Protein AF-A0A0L1IJ04-F1 (afdb_monomer_lite)

Structure (mmCIF, N/CA/C/O backbone):
data_AF-A0A0L1IJ04-F1
#
_entry.id   AF-A0A0L1IJ04-F1
#
loop_
_atom_site.group_PDB
_atom_site.id
_atom_site.type_symbol
_atom_site.label_atom_id
_atom_site.label_alt_id
_atom_site.label_comp_id
_atom_site.label_asym_id
_atom_site.label_entity_id
_atom_site.label_seq_id
_atom_site.pdbx_PDB_ins_code
_atom_site.Cartn_x
_atom_site.Cartn_y
_atom_site.Cartn_z
_atom_site.occupancy
_atom_site.B_iso_or_equiv
_atom_site.auth_seq_id
_atom_site.auth_comp_id
_atom_site.auth_asym_id
_atom_site.auth_atom_id
_atom_site.pdbx_PDB_model_num
ATOM 1 N N . MET A 1 1 ? 9.014 -18.772 12.180 1.00 26.59 1 MET A N 1
ATOM 2 C CA . MET A 1 1 ? 7.697 -19.142 11.618 1.00 26.59 1 MET A CA 1
ATOM 3 C C . MET A 1 1 ? 6.781 -17.929 11.763 1.00 26.59 1 MET A C 1
ATOM 5 O O . MET A 1 1 ? 6.404 -17.601 12.879 1.00 26.5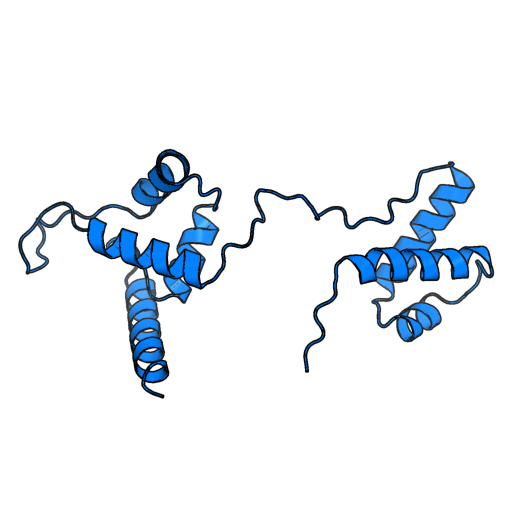9 1 MET A O 1
ATOM 9 N N . PHE A 1 2 ? 6.549 -17.169 10.691 1.00 24.47 2 PHE A N 1
ATOM 10 C CA . PHE A 1 2 ? 5.712 -15.964 10.740 1.00 24.47 2 PHE A CA 1
ATOM 11 C C . PHE A 1 2 ? 4.263 -16.358 10.457 1.00 24.47 2 PHE A C 1
ATOM 13 O O . PHE A 1 2 ? 3.955 -16.819 9.362 1.00 24.47 2 PHE A O 1
ATOM 20 N N . THR A 1 3 ? 3.381 -16.214 11.443 1.00 30.69 3 THR A N 1
ATOM 21 C CA . THR A 1 3 ? 1.952 -16.468 11.263 1.00 30.69 3 THR A CA 1
ATOM 22 C C . THR A 1 3 ? 1.313 -15.302 10.519 1.00 30.69 3 THR A C 1
ATOM 24 O O . THR A 1 3 ? 1.315 -14.154 10.969 1.00 30.69 3 THR A O 1
ATOM 27 N N . ILE A 1 4 ? 0.780 -15.615 9.341 1.00 37.91 4 ILE A N 1
ATOM 28 C CA . ILE A 1 4 ? -0.095 -14.744 8.567 1.00 37.91 4 ILE A CA 1
ATOM 29 C C . ILE A 1 4 ? -1.331 -14.483 9.436 1.00 37.91 4 ILE A C 1
ATOM 31 O O . ILE A 1 4 ? -2.080 -15.397 9.768 1.00 37.91 4 ILE A O 1
ATOM 35 N N . LEU A 1 5 ? -1.508 -13.232 9.864 1.00 36.28 5 LEU A N 1
ATOM 36 C CA . LEU A 1 5 ? -2.737 -12.772 10.505 1.00 36.28 5 LEU A CA 1
ATOM 37 C C . LEU A 1 5 ? -3.835 -12.756 9.439 1.00 36.28 5 LEU A C 1
ATOM 39 O O . LEU A 1 5 ? -4.004 -11.764 8.730 1.00 36.28 5 LEU A O 1
ATOM 43 N N . ASP A 1 6 ? -4.564 -13.863 9.322 1.00 40.34 6 ASP A N 1
ATOM 44 C CA . ASP A 1 6 ? -5.808 -13.918 8.565 1.00 40.34 6 ASP A CA 1
ATOM 45 C C . ASP A 1 6 ? -6.743 -12.802 9.036 1.00 40.34 6 ASP A C 1
ATOM 47 O O . ASP A 1 6 ? -6.931 -12.583 10.232 1.00 40.34 6 ASP A O 1
ATOM 51 N N . ASN A 1 7 ? -7.373 -12.094 8.101 1.00 49.84 7 ASN A N 1
ATOM 52 C CA . ASN A 1 7 ? -8.292 -10.991 8.407 1.00 49.84 7 ASN A CA 1
ATOM 53 C C . ASN A 1 7 ? -9.481 -11.415 9.300 1.00 49.84 7 ASN A C 1
ATOM 55 O O . ASN A 1 7 ? -10.063 -10.561 9.972 1.00 49.84 7 ASN A O 1
ATOM 59 N N . LYS A 1 8 ? -9.795 -12.720 9.372 1.00 51.06 8 LYS A N 1
ATOM 60 C CA . LYS A 1 8 ? -10.739 -13.301 10.348 1.00 51.06 8 LYS A CA 1
ATOM 61 C C . LYS A 1 8 ? -10.277 -13.093 11.802 1.00 51.06 8 LYS A C 1
ATOM 63 O O . LYS A 1 8 ? -11.085 -12.766 12.666 1.00 51.06 8 LYS A O 1
ATOM 68 N N . SER A 1 9 ? -8.967 -13.123 12.048 1.00 70.31 9 SER A N 1
ATOM 69 C CA . SER A 1 9 ? -8.347 -12.969 13.370 1.00 70.31 9 SER A CA 1
ATOM 70 C C . SER A 1 9 ? -8.583 -11.591 14.001 1.00 70.31 9 SER A C 1
ATOM 72 O O . SER A 1 9 ? -8.777 -11.483 15.211 1.00 70.31 9 SER A O 1
ATOM 74 N N . TYR A 1 10 ? -8.601 -10.506 13.216 1.00 78.75 10 TYR A N 1
ATOM 75 C CA . TYR A 1 10 ? -8.698 -9.156 13.788 1.00 78.75 10 TYR A CA 1
ATOM 76 C C . TYR A 1 10 ? -10.067 -8.875 14.414 1.00 78.75 10 TYR A C 1
ATOM 78 O O . TYR A 1 10 ? -10.134 -8.395 15.549 1.00 78.75 10 TYR A O 1
ATOM 86 N N . ALA A 1 11 ? -11.143 -9.158 13.674 1.00 82.31 11 ALA A N 1
ATOM 87 C CA . ALA A 1 11 ? -12.505 -8.886 14.122 1.00 82.31 11 ALA A CA 1
ATOM 88 C C . ALA A 1 11 ? -12.854 -9.726 15.359 1.00 82.31 11 ALA A C 1
ATOM 90 O O . ALA A 1 11 ? -13.406 -9.202 16.326 1.00 82.31 11 ALA A O 1
ATOM 91 N N . GLU A 1 12 ? -12.445 -10.996 15.371 1.00 85.12 12 GLU A N 1
ATOM 92 C CA . GLU A 1 12 ? -12.620 -11.902 16.507 1.00 85.12 12 GLU A CA 1
ATOM 93 C C . GLU A 1 12 ? -11.846 -11.438 17.745 1.00 85.12 12 GLU A C 1
ATOM 95 O O . GLU A 1 12 ? -12.408 -11.381 18.841 1.00 85.12 12 GLU A O 1
ATOM 100 N N . ILE A 1 13 ? -10.578 -11.038 17.585 1.00 88.31 13 ILE A N 1
ATOM 101 C CA . ILE A 1 13 ? -9.774 -10.490 18.686 1.00 88.31 13 ILE A CA 1
ATOM 102 C C . ILE A 1 13 ? -10.413 -9.210 19.230 1.00 88.31 13 ILE A C 1
ATOM 104 O O . ILE A 1 13 ? -10.527 -9.050 20.446 1.00 88.31 13 ILE A O 1
ATOM 108 N N . LYS A 1 14 ? -10.844 -8.297 18.350 1.00 90.12 14 LYS A N 1
ATOM 109 C CA . LYS A 1 14 ? -11.489 -7.047 18.762 1.00 90.12 14 LYS A CA 1
ATOM 110 C C . LYS A 1 14 ? -12.781 -7.324 19.530 1.00 90.12 14 LYS A C 1
ATOM 112 O O . LYS A 1 14 ? -12.961 -6.743 20.596 1.00 90.12 14 LYS A O 1
ATOM 117 N N . LYS A 1 15 ? -13.623 -8.241 19.046 1.00 90.38 15 LYS A N 1
ATOM 118 C CA . LYS A 1 15 ? -14.853 -8.657 19.732 1.00 90.38 15 LYS A CA 1
ATOM 119 C C . LYS A 1 15 ? -14.561 -9.201 21.133 1.00 90.38 15 LYS A C 1
ATOM 121 O O . LYS A 1 15 ? -15.108 -8.685 22.096 1.00 90.38 15 LYS A O 1
ATOM 126 N N . ARG A 1 16 ? -13.615 -10.138 21.270 1.00 91.38 16 ARG A N 1
ATOM 127 C CA . ARG A 1 16 ? -13.228 -10.699 22.580 1.00 91.38 16 ARG A CA 1
ATOM 128 C C . ARG A 1 16 ? -12.744 -9.635 23.568 1.00 91.38 16 ARG A C 1
ATOM 130 O O . ARG A 1 16 ? -13.041 -9.723 24.754 1.00 91.38 16 ARG A O 1
ATOM 137 N N . ILE A 1 17 ? -12.001 -8.632 23.097 1.00 92.25 17 ILE A N 1
ATOM 138 C CA . ILE A 1 17 ? -11.557 -7.518 23.946 1.00 92.25 17 ILE A CA 1
ATOM 139 C C . ILE A 1 17 ? -12.747 -6.659 24.396 1.00 92.25 17 ILE A C 1
ATOM 141 O O . ILE A 1 17 ? -12.798 -6.252 25.555 1.00 92.25 17 ILE A O 1
ATOM 145 N N . LEU A 1 18 ? -13.703 -6.388 23.506 1.00 91.81 18 LEU A N 1
ATOM 146 C CA . LEU A 1 18 ? -14.917 -5.643 23.846 1.00 91.81 18 LEU A CA 1
ATOM 147 C C . LEU A 1 18 ? -15.795 -6.419 24.837 1.00 91.81 18 LEU A C 1
ATOM 149 O O . LEU A 1 18 ? -16.262 -5.824 25.803 1.00 91.81 18 LEU A O 1
ATOM 153 N N . ASP A 1 19 ? -15.925 -7.739 24.682 1.00 92.25 19 ASP A N 1
ATOM 154 C CA . ASP A 1 19 ? -16.649 -8.603 25.626 1.00 92.25 19 ASP A CA 1
ATOM 155 C C . ASP A 1 19 ? -16.025 -8.569 27.033 1.00 92.25 19 ASP A C 1
ATOM 157 O O . ASP A 1 19 ? -16.735 -8.629 28.038 1.00 92.25 19 ASP A O 1
ATOM 161 N N . ILE A 1 20 ? -14.696 -8.439 27.132 1.00 92.69 20 ILE A N 1
ATOM 162 C CA . ILE A 1 20 ? -14.014 -8.247 28.421 1.00 92.69 20 ILE A CA 1
ATOM 163 C C . ILE A 1 20 ? -14.410 -6.911 29.046 1.00 92.69 20 ILE A C 1
ATOM 165 O O . ILE A 1 20 ? -14.680 -6.877 30.241 1.00 92.69 20 ILE A O 1
ATOM 169 N N . PHE A 1 21 ? -14.479 -5.827 28.269 1.00 92.00 21 PHE A N 1
ATOM 170 C CA . PHE A 1 21 ? -14.943 -4.539 28.791 1.00 92.00 21 PHE A CA 1
ATOM 171 C C . PHE A 1 21 ? -16.429 -4.543 29.155 1.00 92.00 21 PHE A C 1
ATOM 173 O O . PHE A 1 21 ? -16.807 -3.843 30.090 1.00 92.00 21 PHE A O 1
ATOM 180 N N . ALA A 1 22 ? -17.245 -5.348 28.472 1.00 88.81 22 ALA A N 1
ATOM 181 C CA . ALA A 1 22 ? -18.646 -5.553 28.822 1.00 88.81 22 ALA A CA 1
ATOM 182 C C . ALA A 1 22 ? -18.817 -6.260 30.171 1.00 88.81 22 ALA A C 1
ATOM 184 O O . ALA A 1 22 ? -19.671 -5.878 30.965 1.00 88.81 22 ALA A O 1
ATOM 185 N N . LYS A 1 23 ? -17.971 -7.257 30.452 1.00 92.19 23 LYS A N 1
ATOM 186 C CA . LYS A 1 23 ? -17.996 -8.018 31.710 1.00 92.19 23 LYS A CA 1
ATOM 187 C C . LYS A 1 23 ? -17.309 -7.293 32.868 1.00 92.19 23 LYS A C 1
ATOM 189 O O . LYS A 1 23 ? -17.789 -7.352 33.993 1.00 92.19 23 LYS A O 1
ATOM 194 N N . ASP A 1 24 ? -16.186 -6.630 32.601 1.00 90.00 24 ASP A N 1
ATOM 195 C CA . ASP A 1 24 ? -15.387 -5.896 33.586 1.00 90.00 24 ASP A CA 1
ATOM 196 C C . ASP A 1 24 ? -14.871 -4.568 32.988 1.00 90.00 24 ASP A C 1
ATOM 198 O O . ASP A 1 24 ? -13.747 -4.482 32.471 1.00 90.00 24 ASP A O 1
ATOM 202 N N . PRO A 1 25 ? -15.661 -3.482 33.084 1.00 83.88 25 PRO A N 1
ATOM 203 C CA . PRO A 1 25 ? -15.277 -2.170 32.559 1.00 83.88 25 PRO A CA 1
ATOM 204 C C . PRO A 1 25 ? -14.029 -1.570 33.227 1.00 83.88 25 PRO A C 1
ATOM 206 O O . PRO A 1 25 ? -13.354 -0.701 32.654 1.00 83.88 25 PRO A O 1
ATOM 209 N N . LYS A 1 26 ? -13.700 -2.007 34.451 1.00 88.06 26 LYS A N 1
ATOM 210 C CA . LYS A 1 26 ? -12.563 -1.504 35.237 1.00 88.06 26 LYS A CA 1
ATOM 211 C C . LYS A 1 26 ? -11.272 -2.271 34.954 1.00 88.06 26 LYS A C 1
ATOM 213 O O . LYS A 1 26 ? -10.210 -1.832 35.401 1.00 88.06 26 LYS A O 1
ATOM 218 N N . ARG A 1 27 ? -11.323 -3.338 34.148 1.00 89.62 27 ARG A N 1
ATOM 219 C CA . ARG A 1 27 ? -10.153 -4.134 33.770 1.00 89.62 27 ARG A CA 1
ATOM 220 C C . ARG A 1 27 ? -9.011 -3.259 33.244 1.00 89.62 27 ARG A C 1
ATOM 222 O O . ARG A 1 27 ? -9.198 -2.345 32.431 1.00 89.62 27 ARG A O 1
ATOM 229 N N . SER A 1 28 ? -7.799 -3.568 33.702 1.00 93.38 28 SER A N 1
ATOM 230 C CA . SER A 1 28 ? -6.590 -2.843 33.311 1.00 93.38 28 SER A CA 1
ATOM 231 C C . SER A 1 28 ? -6.275 -3.034 31.826 1.00 93.38 28 SER A C 1
ATOM 233 O O . SER A 1 28 ? -6.060 -4.155 31.357 1.00 93.38 28 SER A O 1
ATOM 235 N N . CYS A 1 29 ? -6.145 -1.921 31.096 1.00 93.00 29 CYS A N 1
ATOM 236 C CA . CYS A 1 29 ? -5.741 -1.933 29.689 1.00 93.00 29 CYS A CA 1
ATOM 237 C C . CYS A 1 29 ? -4.372 -2.599 29.478 1.00 93.00 29 CYS A C 1
ATOM 239 O O . CYS A 1 29 ? -4.146 -3.198 28.431 1.00 93.00 29 CYS A O 1
ATOM 241 N N . LEU A 1 30 ? -3.466 -2.511 30.460 1.00 94.19 30 LEU A N 1
ATOM 242 C CA . LEU A 1 30 ? -2.147 -3.145 30.394 1.00 94.19 30 LEU A CA 1
ATOM 243 C C . LEU A 1 30 ? -2.251 -4.675 30.460 1.00 94.19 30 LEU A C 1
ATOM 245 O O . LEU A 1 30 ? -1.551 -5.370 29.730 1.00 94.19 30 LEU A O 1
ATOM 249 N N . SER A 1 31 ? -3.141 -5.198 31.308 1.00 92.75 31 SER A N 1
ATOM 250 C CA . SER A 1 31 ? -3.378 -6.642 31.432 1.00 92.75 31 SER A CA 1
ATOM 251 C C . SER A 1 31 ? -3.939 -7.219 30.130 1.00 92.75 31 SER A C 1
ATOM 253 O O . SER A 1 31 ? -3.395 -8.186 29.601 1.00 92.75 31 SER A O 1
ATOM 255 N N . ILE A 1 32 ? -4.952 -6.563 29.556 1.00 92.69 32 ILE A N 1
ATOM 256 C CA . ILE A 1 32 ? -5.552 -6.970 28.278 1.00 92.69 32 ILE A CA 1
ATOM 257 C C . ILE A 1 32 ? -4.524 -6.866 27.139 1.00 92.69 32 ILE A C 1
ATOM 259 O O . ILE A 1 32 ? -4.438 -7.753 26.294 1.00 92.69 32 ILE A O 1
ATOM 263 N N . ALA A 1 33 ? -3.699 -5.813 27.124 1.00 92.19 33 ALA A N 1
ATOM 264 C CA . ALA A 1 33 ? -2.647 -5.640 26.122 1.00 92.19 33 ALA A CA 1
ATOM 265 C C . ALA A 1 33 ? -1.669 -6.824 26.101 1.00 92.19 33 ALA A C 1
ATOM 267 O O . ALA A 1 33 ? -1.371 -7.351 25.028 1.00 92.19 33 ALA A O 1
ATOM 268 N N . LYS A 1 34 ? -1.237 -7.285 27.283 1.00 90.94 34 LYS A N 1
ATOM 269 C CA . LYS A 1 34 ? -0.391 -8.477 27.425 1.00 90.94 34 LYS A CA 1
ATOM 270 C C . LYS A 1 34 ? -1.118 -9.746 26.972 1.00 90.94 34 LYS A C 1
ATOM 272 O O . LYS A 1 34 ? -0.560 -10.502 26.188 1.00 90.94 34 LYS A O 1
ATOM 277 N N . GLN A 1 35 ? -2.368 -9.944 27.398 1.00 91.06 35 GLN A N 1
ATOM 278 C CA . GLN A 1 35 ? -3.162 -11.136 27.066 1.00 91.06 35 GLN A CA 1
ATOM 279 C C . GLN A 1 35 ? -3.364 -11.326 25.555 1.00 91.06 35 GLN A C 1
ATOM 281 O O . GLN A 1 35 ? -3.300 -12.447 25.062 1.00 91.06 35 GLN A O 1
ATOM 286 N N . PHE A 1 36 ? -3.605 -10.243 24.812 1.00 88.69 36 PHE A N 1
ATOM 287 C CA . PHE A 1 36 ? -3.886 -10.302 23.371 1.00 88.69 36 PHE A CA 1
ATOM 288 C C . PHE A 1 36 ? -2.680 -9.958 22.489 1.00 88.69 36 PHE A C 1
ATOM 290 O O . PHE A 1 36 ? -2.837 -9.834 21.272 1.00 88.69 36 PHE A O 1
ATOM 297 N N . ASN A 1 37 ? -1.495 -9.772 23.082 1.00 89.19 37 ASN A N 1
ATOM 298 C CA . ASN A 1 37 ? -0.288 -9.300 22.403 1.00 89.19 37 ASN A CA 1
ATOM 299 C C . ASN A 1 37 ? -0.561 -8.068 21.509 1.00 89.19 37 ASN A C 1
ATOM 301 O O . ASN A 1 37 ? -0.320 -8.059 20.298 1.00 89.19 37 ASN A O 1
ATOM 305 N N . LYS A 1 38 ? -1.162 -7.030 22.101 1.00 88.75 38 LYS A N 1
ATOM 306 C CA . LYS A 1 38 ? -1.480 -5.755 21.437 1.00 88.75 38 LYS A CA 1
ATOM 307 C C . LYS A 1 38 ? -0.853 -4.589 22.182 1.00 88.75 38 LYS A C 1
ATOM 309 O O . LYS A 1 38 ? -0.588 -4.658 23.377 1.00 88.75 38 LYS A O 1
ATOM 314 N N . SER A 1 39 ? -0.676 -3.469 21.484 1.00 91.69 39 SER A N 1
ATOM 315 C CA . SER A 1 39 ? -0.242 -2.235 22.132 1.00 91.69 39 SER A CA 1
ATOM 316 C C . SER A 1 39 ? -1.305 -1.720 23.109 1.00 91.69 39 SER A C 1
ATOM 318 O O . SER A 1 39 ? -2.508 -1.768 22.833 1.00 91.69 39 SER A O 1
ATOM 320 N N . VAL A 1 40 ? -0.864 -1.133 24.225 1.00 92.62 40 VAL A N 1
ATOM 321 C CA . VAL A 1 40 ? -1.755 -0.476 25.200 1.00 92.62 40 VAL A CA 1
ATOM 322 C C . VAL A 1 40 ? -2.611 0.605 24.534 1.00 92.62 40 VAL A C 1
ATOM 324 O O . VAL A 1 40 ? -3.784 0.759 24.867 1.00 92.62 40 VAL A O 1
ATOM 327 N N . SER A 1 41 ? -2.058 1.323 23.553 1.00 93.69 41 SER A N 1
ATOM 328 C CA . SER A 1 41 ? -2.790 2.319 22.764 1.00 93.69 41 SER A CA 1
ATOM 329 C C . SER A 1 41 ? -3.967 1.716 21.989 1.00 93.69 41 SER A C 1
ATOM 331 O O . SER A 1 41 ? -5.049 2.299 21.975 1.00 93.69 41 SER A O 1
ATOM 333 N N . THR A 1 42 ? -3.796 0.524 21.407 1.00 91.88 42 THR A N 1
ATOM 334 C CA . THR A 1 42 ? -4.873 -0.196 20.710 1.00 91.88 42 THR A CA 1
ATOM 335 C C . THR A 1 42 ? -5.997 -0.565 21.674 1.00 91.88 42 THR A C 1
ATOM 337 O O . THR A 1 42 ? -7.166 -0.346 21.364 1.00 91.88 42 THR A O 1
ATOM 340 N N . ILE A 1 43 ? -5.653 -1.061 22.865 1.00 94.62 43 ILE A N 1
ATOM 341 C CA . ILE A 1 43 ? -6.634 -1.421 23.895 1.00 94.62 43 ILE A CA 1
ATOM 342 C C . ILE A 1 43 ? -7.382 -0.189 24.419 1.00 94.62 43 ILE A C 1
ATOM 344 O O . ILE A 1 43 ? -8.607 -0.215 24.516 1.00 94.62 43 ILE A O 1
ATOM 348 N N . LYS A 1 44 ? -6.676 0.919 24.695 1.00 94.75 44 LYS A N 1
ATOM 349 C CA . LYS A 1 44 ? -7.295 2.197 25.092 1.00 94.75 44 LYS A CA 1
ATOM 350 C C . LYS A 1 44 ? -8.290 2.695 24.043 1.00 94.75 44 LYS A C 1
ATOM 352 O O . LYS A 1 44 ? -9.364 3.165 24.406 1.00 94.75 44 LYS A O 1
ATOM 357 N N 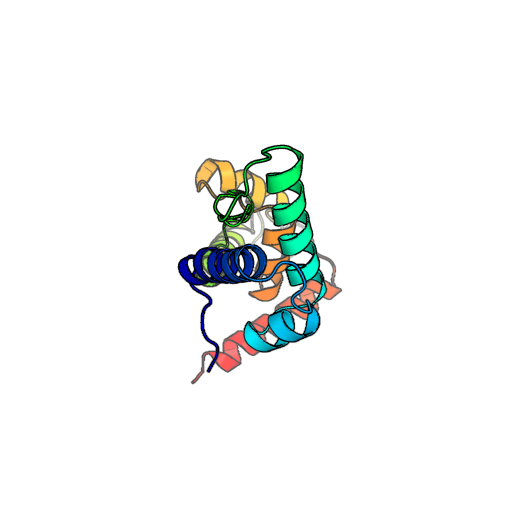. ARG A 1 45 ? -7.957 2.561 22.755 1.00 92.44 45 ARG A N 1
ATOM 358 C CA . ARG A 1 45 ? -8.865 2.910 21.656 1.00 92.44 45 ARG A CA 1
ATOM 359 C C . ARG A 1 45 ? -10.142 2.070 21.692 1.00 92.44 45 ARG A C 1
ATOM 361 O O . ARG A 1 45 ? -11.218 2.646 21.627 1.00 92.44 45 ARG A O 1
ATOM 368 N N . TYR A 1 46 ? -10.043 0.750 21.852 1.00 92.44 46 TYR A N 1
ATOM 369 C CA . TYR A 1 46 ? -11.233 -0.108 21.955 1.00 92.44 46 TYR A CA 1
ATOM 370 C C . TYR A 1 46 ? -12.069 0.189 23.199 1.00 92.44 46 TYR A C 1
ATOM 372 O O . TYR A 1 46 ? -13.290 0.199 23.112 1.00 92.44 46 TYR A O 1
ATOM 380 N 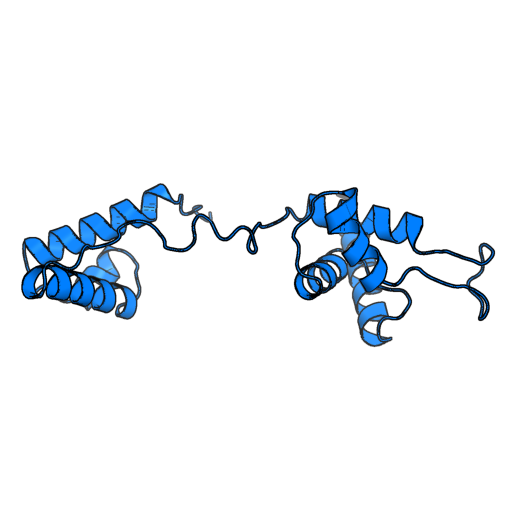N . LYS A 1 47 ? -11.432 0.505 24.333 1.00 92.75 47 LYS A N 1
ATOM 381 C CA . LYS A 1 47 ? -12.148 0.949 25.535 1.00 92.75 47 LYS A CA 1
ATOM 382 C C . LYS A 1 47 ? -12.930 2.238 25.280 1.00 92.75 47 LYS A C 1
ATOM 384 O O . LYS A 1 47 ? -14.071 2.344 25.704 1.00 92.75 47 LYS A O 1
ATOM 389 N N . LYS A 1 48 ? -12.333 3.200 24.570 1.00 92.19 48 LYS A N 1
ATOM 390 C CA . LYS A 1 48 ? -13.024 4.431 24.173 1.00 92.19 48 LYS A CA 1
ATOM 391 C C . LYS A 1 48 ? -14.213 4.137 23.256 1.00 92.19 48 LYS A C 1
ATOM 393 O O . LYS A 1 48 ? -15.292 4.633 23.525 1.00 92.19 48 LYS A O 1
ATOM 398 N N . GLU A 1 49 ? -14.035 3.297 22.235 1.00 90.12 49 GLU A N 1
ATOM 399 C CA . GLU A 1 49 ? -15.132 2.884 21.343 1.00 90.12 49 GLU A CA 1
ATOM 400 C C . GLU A 1 49 ? -16.279 2.205 22.113 1.00 90.12 49 GLU A C 1
ATOM 402 O O . GLU A 1 49 ? -17.441 2.478 21.839 1.00 90.12 49 GLU A O 1
ATOM 407 N N . TYR A 1 50 ? -15.959 1.371 23.106 1.00 90.50 50 TYR A N 1
ATOM 408 C CA . TYR A 1 50 ? -16.947 0.752 23.993 1.00 90.50 50 TYR A CA 1
ATOM 409 C C . TYR A 1 50 ? -17.705 1.779 24.851 1.00 90.50 50 TYR A C 1
ATOM 411 O O . TYR A 1 50 ? -18.927 1.719 24.954 1.00 90.50 50 TYR A O 1
ATOM 419 N N . LEU A 1 51 ? -16.997 2.745 25.444 1.00 89.25 51 LEU A N 1
ATOM 420 C CA . LEU A 1 51 ? -17.628 3.818 26.220 1.00 89.25 51 LEU A CA 1
ATOM 421 C C . LEU A 1 51 ? -18.489 4.729 25.336 1.00 89.25 51 LEU A C 1
ATOM 423 O O . LEU A 1 51 ? -19.586 5.098 25.740 1.00 89.25 51 LEU A O 1
ATOM 427 N N . ASP A 1 52 ? -18.028 5.053 24.127 1.00 88.81 52 ASP A N 1
ATOM 428 C CA . ASP A 1 52 ? -18.802 5.822 23.150 1.00 88.81 52 ASP A CA 1
ATOM 429 C C . ASP A 1 52 ? -20.096 5.073 22.780 1.00 88.81 52 ASP A C 1
ATOM 431 O O . ASP A 1 52 ? -21.159 5.690 22.712 1.00 88.81 52 ASP A O 1
ATOM 435 N N . PHE A 1 53 ? -20.041 3.748 22.604 1.00 88.31 53 PHE A N 1
ATOM 436 C CA . PHE A 1 53 ? -21.226 2.919 22.362 1.00 88.31 53 PHE A CA 1
ATOM 437 C C . PHE A 1 53 ? -22.228 2.982 23.519 1.00 88.31 53 PHE A C 1
ATOM 439 O O . PHE A 1 53 ? -23.404 3.229 23.274 1.00 88.31 53 PHE A O 1
ATOM 446 N N . ILE A 1 54 ? -21.776 2.839 24.771 1.00 88.06 54 ILE A N 1
ATOM 447 C CA . ILE A 1 54 ? -22.666 2.947 25.941 1.00 88.06 54 ILE A CA 1
ATOM 448 C C . ILE A 1 54 ? -23.281 4.346 26.048 1.00 88.06 54 ILE A C 1
ATOM 450 O O . ILE A 1 54 ? -24.474 4.478 26.300 1.00 88.06 54 ILE A O 1
ATOM 454 N N . ASN A 1 55 ? -22.470 5.390 25.874 1.00 88.25 55 ASN A N 1
ATOM 455 C CA . ASN A 1 55 ? -22.888 6.762 26.158 1.00 88.25 55 ASN A CA 1
ATOM 456 C C . ASN A 1 55 ? -23.734 7.381 25.041 1.00 88.25 55 ASN A C 1
ATOM 458 O O . ASN A 1 55 ? -24.543 8.262 25.306 1.00 88.25 55 ASN A O 1
ATOM 462 N N . THR A 1 56 ? -23.505 6.984 23.787 1.00 87.81 56 THR A N 1
ATOM 463 C CA . THR A 1 56 ? -24.093 7.651 22.610 1.00 87.81 56 THR A CA 1
ATOM 464 C C . THR A 1 56 ? -24.803 6.698 21.651 1.00 87.81 56 THR A C 1
ATOM 466 O O . THR A 1 56 ? -25.337 7.146 20.642 1.00 87.81 56 THR A O 1
ATOM 469 N N . GLY A 1 57 ? -24.781 5.387 21.911 1.00 81.31 57 GLY A N 1
ATOM 470 C CA . GLY A 1 57 ? -25.303 4.375 20.986 1.00 81.31 57 GLY A CA 1
ATOM 471 C C . GLY A 1 57 ? -24.479 4.228 19.702 1.00 81.31 57 GLY A C 1
ATOM 472 O O . GLY A 1 57 ? -24.917 3.583 18.753 1.00 81.31 57 GLY A O 1
ATOM 473 N N . LYS A 1 58 ? -23.287 4.836 19.639 1.00 82.69 58 LYS A N 1
ATOM 474 C CA . LYS A 1 58 ? -22.442 4.831 18.444 1.00 82.69 58 LYS A CA 1
ATOM 475 C C . LYS A 1 58 ? -21.988 3.418 18.095 1.00 82.69 58 LYS A C 1
ATOM 477 O O . LYS A 1 58 ? -21.282 2.776 18.867 1.00 82.69 58 LYS A O 1
ATOM 482 N N . GLU A 1 59 ? -22.341 2.974 16.895 1.00 84.56 59 GLU A N 1
ATOM 483 C CA . GLU A 1 59 ? -22.035 1.629 16.416 1.00 84.56 59 GLU A CA 1
ATOM 484 C C . GLU A 1 59 ? -20.521 1.334 16.401 1.00 84.56 59 GLU A C 1
ATOM 486 O O . GLU A 1 59 ? -19.697 2.131 15.932 1.00 84.56 59 GLU A O 1
ATOM 491 N N . ILE A 1 60 ? -20.147 0.152 16.901 1.00 82.88 60 ILE A N 1
ATOM 492 C CA . ILE A 1 60 ? -18.759 -0.315 16.917 1.00 82.88 60 ILE A CA 1
ATOM 493 C C . ILE A 1 60 ? -18.484 -1.125 15.651 1.00 82.88 60 ILE A C 1
ATOM 495 O O . ILE A 1 60 ? -18.904 -2.270 15.502 1.00 82.88 60 ILE A O 1
ATOM 499 N N . ILE A 1 61 ? -17.657 -0.567 14.771 1.00 81.06 61 ILE A N 1
ATOM 500 C CA . ILE A 1 61 ? -17.189 -1.264 13.570 1.00 81.06 61 ILE A CA 1
ATOM 501 C C . ILE A 1 61 ? -16.128 -2.302 13.962 1.00 81.06 61 ILE A C 1
ATOM 503 O O . ILE A 1 61 ? -15.016 -1.946 14.368 1.00 81.06 61 ILE A O 1
ATOM 507 N N . LEU A 1 62 ? -16.449 -3.590 13.827 1.00 79.88 62 LEU A N 1
ATOM 508 C CA . LEU A 1 62 ? -15.522 -4.697 14.111 1.00 79.88 62 LEU A CA 1
ATOM 509 C C . LEU A 1 62 ? -14.562 -5.001 12.953 1.00 79.88 62 LEU A C 1
ATOM 511 O O . LEU A 1 62 ? -13.472 -5.532 13.174 1.00 79.88 62 LEU A O 1
ATOM 515 N N . SER A 1 63 ? -14.944 -4.653 11.725 1.00 71.06 63 SER A N 1
ATOM 516 C CA . SER A 1 63 ? -14.126 -4.879 10.538 1.00 71.06 63 SER A CA 1
ATOM 517 C C . SER A 1 63 ? -12.946 -3.906 10.465 1.00 71.06 63 SER A C 1
ATOM 519 O O . SER A 1 63 ? -12.980 -2.773 10.955 1.00 71.06 63 SER A O 1
ATOM 521 N N . HIS A 1 64 ? -11.857 -4.349 9.836 1.00 6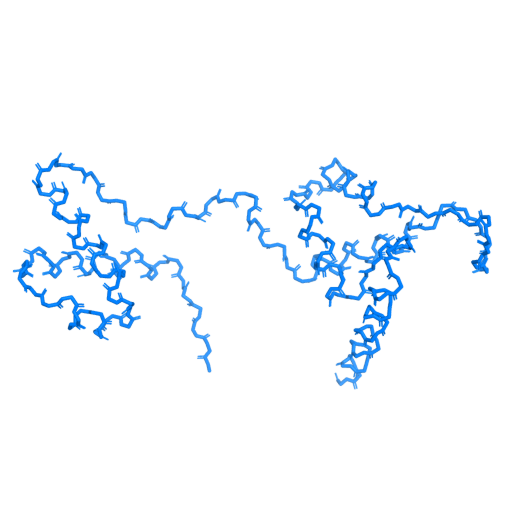6.38 64 HIS A N 1
ATOM 522 C CA . HIS A 1 64 ? -10.746 -3.456 9.535 1.00 66.38 64 HIS A CA 1
ATOM 523 C C . HIS A 1 64 ? -11.224 -2.411 8.515 1.00 66.38 64 HIS A C 1
ATOM 525 O O . HIS A 1 64 ? -11.712 -2.776 7.453 1.00 66.38 64 HIS A O 1
ATOM 531 N N . LYS A 1 65 ? -11.021 -1.109 8.751 1.00 61.16 65 LYS A N 1
ATOM 532 C CA . LYS A 1 65 ? -11.448 -0.045 7.808 1.00 61.16 65 LYS A CA 1
ATOM 533 C C . LYS A 1 65 ? -10.753 -0.077 6.433 1.00 61.16 65 LYS A C 1
ATOM 535 O O . LYS A 1 65 ? -11.005 0.779 5.598 1.00 61.16 65 LYS A O 1
ATOM 540 N N . ASN A 1 66 ? -9.856 -1.035 6.197 1.00 56.59 66 ASN A N 1
ATOM 541 C CA . ASN A 1 66 ? -8.907 -1.019 5.080 1.00 56.59 66 ASN A CA 1
ATOM 542 C C . ASN A 1 66 ? -8.998 -2.267 4.189 1.00 56.59 66 ASN A C 1
ATOM 544 O O . ASN A 1 66 ? -8.048 -2.569 3.475 1.00 56.59 66 ASN A O 1
ATOM 548 N N . VAL A 1 67 ? -10.111 -3.008 4.240 1.00 55.06 67 VAL A N 1
ATOM 549 C CA . VAL A 1 67 ? -10.270 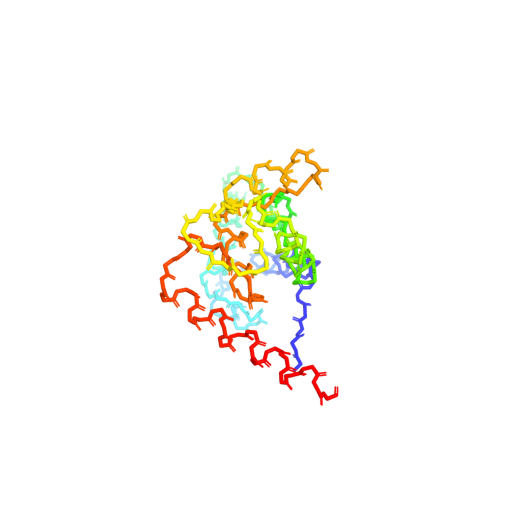-4.235 3.434 1.00 55.06 67 VAL A CA 1
ATOM 550 C C . VAL A 1 67 ? -10.398 -3.927 1.935 1.00 55.06 67 VAL A C 1
ATOM 552 O O . VAL A 1 67 ? -10.002 -4.741 1.114 1.00 55.06 67 VAL A O 1
ATOM 555 N N . ASN A 1 68 ? -10.876 -2.725 1.579 1.00 51.28 68 ASN A N 1
ATOM 556 C CA . ASN A 1 68 ? -11.255 -2.356 0.209 1.00 51.28 68 ASN A CA 1
ATOM 557 C C . ASN A 1 68 ? -10.542 -1.106 -0.333 1.00 51.28 68 ASN A C 1
ATOM 559 O O . ASN A 1 68 ? -11.092 -0.394 -1.177 1.00 51.28 68 ASN A O 1
ATOM 563 N N . ASN A 1 69 ? -9.319 -0.800 0.111 1.00 57.28 69 ASN A N 1
ATOM 564 C CA . ASN A 1 69 ? -8.556 0.242 -0.571 1.00 57.28 69 ASN A CA 1
ATOM 565 C C . ASN A 1 69 ? -8.057 -0.299 -1.923 1.00 57.28 69 ASN A C 1
ATOM 567 O O . ASN A 1 69 ? -6.979 -0.881 -2.006 1.00 57.28 69 ASN A O 1
ATOM 571 N N . LYS A 1 70 ? -8.839 -0.093 -2.992 1.00 53.34 70 LYS A N 1
ATOM 572 C CA . LYS A 1 70 ? -8.467 -0.461 -4.373 1.00 53.34 70 LYS A CA 1
ATOM 573 C C . LYS A 1 70 ? -7.133 0.173 -4.802 1.00 53.34 70 LYS A C 1
ATOM 575 O O . LYS A 1 70 ? -6.420 -0.406 -5.612 1.00 53.34 70 LYS A O 1
ATOM 580 N N . ASN A 1 71 ? -6.753 1.312 -4.212 1.00 50.97 71 ASN A N 1
ATOM 581 C CA . ASN A 1 71 ? -5.464 1.972 -4.459 1.00 50.97 71 ASN A CA 1
ATOM 582 C C . ASN A 1 71 ? -4.300 1.338 -3.673 1.00 50.97 71 ASN A C 1
ATOM 584 O O . ASN A 1 71 ? -3.140 1.646 -3.937 1.00 50.97 71 ASN A O 1
ATOM 588 N N . ALA A 1 72 ? -4.594 0.459 -2.712 1.00 53.69 72 ALA A N 1
ATOM 589 C CA . ALA A 1 72 ? -3.621 -0.342 -1.974 1.00 53.69 72 ALA A CA 1
ATOM 590 C C . ALA A 1 72 ? -3.569 -1.795 -2.470 1.00 53.69 72 ALA A C 1
ATOM 592 O O . ALA A 1 72 ? -3.055 -2.655 -1.752 1.00 53.69 72 ALA A O 1
ATOM 593 N N . GLN A 1 73 ? -4.086 -2.078 -3.676 1.00 63.34 73 GLN A N 1
ATOM 594 C CA . GLN A 1 73 ? -3.924 -3.383 -4.309 1.00 63.34 73 GLN A CA 1
ATOM 595 C C . GLN A 1 73 ? -2.425 -3.696 -4.391 1.00 63.34 73 GLN A C 1
ATOM 597 O O . GLN A 1 73 ? -1.658 -3.046 -5.107 1.00 63.34 73 GLN A O 1
ATOM 602 N N . LYS A 1 74 ? -1.990 -4.655 -3.572 1.00 71.44 74 LYS A N 1
ATOM 603 C CA . LYS A 1 74 ? -0.608 -5.119 -3.553 1.00 71.44 74 LYS A CA 1
ATOM 604 C C . LYS A 1 74 ? -0.420 -6.031 -4.755 1.00 71.44 74 LYS A C 1
ATOM 606 O O . LYS A 1 74 ? -0.828 -7.183 -4.723 1.00 71.44 74 LYS A O 1
ATOM 611 N N . TYR A 1 75 ? 0.191 -5.505 -5.809 1.00 80.75 75 TYR A N 1
ATOM 612 C CA . TYR A 1 75 ? 0.693 -6.335 -6.905 1.00 80.75 75 TYR A CA 1
ATOM 613 C C . TYR A 1 75 ? 1.767 -7.284 -6.362 1.00 80.75 75 TYR A C 1
ATOM 615 O O . TYR A 1 75 ? 2.554 -6.865 -5.506 1.00 80.75 75 TYR A O 1
ATOM 623 N N . SER A 1 76 ? 1.809 -8.539 -6.806 1.00 85.00 76 SER A N 1
ATOM 624 C CA . SER A 1 76 ? 2.891 -9.443 -6.404 1.00 85.00 76 SER A CA 1
ATOM 625 C C . SER A 1 76 ? 4.226 -8.937 -6.958 1.00 85.00 76 SER A C 1
ATOM 627 O O . SER A 1 76 ? 4.259 -8.100 -7.864 1.00 85.00 76 SER A O 1
ATOM 629 N N . ASP A 1 77 ? 5.339 -9.384 -6.379 1.00 84.69 77 ASP A N 1
ATOM 630 C CA . ASP A 1 77 ? 6.661 -9.040 -6.913 1.00 84.69 77 ASP A CA 1
ATOM 631 C C . ASP A 1 77 ? 6.855 -9.584 -8.333 1.00 84.69 77 ASP A C 1
ATOM 633 O O . ASP A 1 77 ? 7.413 -8.882 -9.169 1.00 84.69 77 ASP A O 1
ATOM 637 N N . GLU A 1 78 ? 6.275 -10.746 -8.639 1.00 87.12 78 GLU A N 1
ATOM 638 C CA . GLU A 1 78 ? 6.216 -11.323 -9.986 1.00 87.12 78 GLU A CA 1
ATOM 639 C C . GLU A 1 78 ? 5.460 -10.428 -10.978 1.00 87.12 78 GLU A C 1
ATOM 641 O O . GLU A 1 78 ? 5.954 -10.152 -12.068 1.00 87.12 78 GLU A O 1
ATOM 646 N N . THR A 1 79 ? 4.302 -9.873 -10.591 1.00 89.06 79 THR A N 1
ATOM 647 C CA . THR A 1 79 ? 3.592 -8.906 -11.445 1.00 89.06 79 THR A CA 1
ATOM 648 C C . THR A 1 79 ? 4.463 -7.684 -11.733 1.00 89.06 79 THR A C 1
ATOM 650 O O . THR A 1 79 ? 4.521 -7.225 -12.869 1.00 89.06 79 THR A O 1
ATOM 653 N N . ILE A 1 80 ? 5.151 -7.143 -10.721 1.00 90.56 80 ILE A N 1
ATOM 654 C CA . ILE A 1 80 ? 6.044 -5.994 -10.922 1.00 90.56 80 ILE A CA 1
ATOM 655 C C . ILE A 1 80 ? 7.232 -6.359 -11.811 1.00 90.56 80 ILE A C 1
ATOM 657 O O . ILE A 1 80 ? 7.629 -5.543 -12.638 1.00 90.56 80 ILE A O 1
ATOM 661 N N . TYR A 1 81 ? 7.788 -7.557 -11.648 1.00 89.81 81 TYR A N 1
ATOM 662 C CA . TYR A 1 81 ? 8.881 -8.049 -12.474 1.00 89.81 81 TYR A CA 1
ATOM 663 C C . TYR A 1 81 ? 8.462 -8.114 -13.946 1.00 89.81 81 TYR A C 1
ATOM 665 O O . TYR A 1 81 ? 9.115 -7.505 -14.788 1.00 89.81 81 TYR A O 1
ATOM 673 N N . ASN A 1 82 ? 7.308 -8.721 -14.242 1.00 90.19 82 ASN A N 1
ATOM 674 C CA . ASN A 1 82 ? 6.769 -8.800 -15.604 1.00 90.19 82 ASN A CA 1
ATOM 675 C C . ASN A 1 82 ? 6.512 -7.408 -16.201 1.00 90.19 82 ASN A C 1
ATOM 677 O O . ASN A 1 82 ? 6.827 -7.158 -17.361 1.00 90.19 82 ASN A O 1
ATOM 681 N N . LEU A 1 83 ? 6.004 -6.464 -15.399 1.00 90.50 83 LEU A N 1
ATOM 682 C CA . LEU A 1 83 ? 5.871 -5.066 -15.819 1.00 90.50 83 LEU A CA 1
ATOM 683 C C . LEU A 1 83 ? 7.224 -4.405 -16.119 1.00 90.50 83 LEU A C 1
ATOM 685 O O . LEU A 1 83 ? 7.287 -3.523 -16.974 1.00 90.50 83 LEU A O 1
ATOM 689 N N . GLY A 1 84 ? 8.284 -4.791 -15.411 1.00 90.06 84 GLY A N 1
ATOM 690 C CA . GLY A 1 84 ? 9.650 -4.337 -15.655 1.00 90.06 84 GLY A CA 1
ATOM 691 C C . GLY A 1 84 ? 10.239 -4.895 -16.947 1.00 90.06 84 GLY A C 1
ATOM 692 O O . GLY A 1 84 ? 10.826 -4.132 -17.710 1.00 90.06 84 GLY A O 1
ATOM 693 N N . GLU A 1 85 ? 10.026 -6.181 -17.223 1.00 90.62 85 GLU A N 1
ATOM 694 C CA . GLU A 1 85 ? 10.445 -6.845 -18.466 1.00 90.62 85 GLU A CA 1
ATOM 695 C C . GLU A 1 85 ? 9.776 -6.216 -19.691 1.00 90.62 85 GLU A C 1
ATOM 697 O O . GLU A 1 85 ? 10.465 -5.806 -20.623 1.00 90.62 85 GLU A O 1
ATOM 702 N N . VAL A 1 86 ? 8.449 -6.029 -19.651 1.00 89.56 86 VAL A N 1
ATOM 703 C CA . VAL A 1 86 ? 7.706 -5.343 -20.724 1.00 89.56 86 VAL A CA 1
ATOM 704 C C . VAL A 1 86 ? 8.244 -3.930 -20.928 1.00 89.56 86 VAL A C 1
ATOM 706 O O . VAL A 1 86 ? 8.557 -3.544 -22.052 1.00 89.56 86 VAL A O 1
ATOM 709 N N . TYR A 1 87 ? 8.431 -3.174 -19.838 1.00 89.81 87 TYR A N 1
ATOM 710 C CA . TYR A 1 87 ? 9.012 -1.837 -19.928 1.00 89.81 87 TYR A CA 1
ATOM 711 C C . TYR A 1 87 ? 10.380 -1.875 -20.606 1.00 89.81 87 TYR A C 1
ATOM 713 O O . TYR A 1 87 ? 10.640 -1.076 -21.493 1.00 89.81 87 TYR A O 1
ATOM 721 N N . GLN A 1 88 ? 11.261 -2.790 -20.212 1.00 86.75 88 GLN A N 1
ATOM 722 C CA . GLN A 1 88 ? 12.616 -2.851 -20.741 1.00 86.75 88 GLN A CA 1
ATOM 723 C C . GLN A 1 88 ? 12.678 -3.328 -22.198 1.00 86.75 88 GLN A C 1
ATOM 725 O O . GLN A 1 88 ? 13.548 -2.860 -22.935 1.00 86.75 88 GLN A O 1
ATOM 730 N N . GLY A 1 89 ? 11.763 -4.202 -22.618 1.00 84.56 89 GLY A N 1
ATOM 731 C CA . GLY A 1 89 ? 11.614 -4.615 -24.014 1.00 84.56 89 GLY A CA 1
ATOM 732 C C . GLY A 1 89 ? 11.117 -3.481 -24.913 1.00 84.56 89 GLY A C 1
ATOM 733 O O . GLY A 1 89 ? 11.594 -3.330 -26.033 1.00 84.56 89 GLY A O 1
ATOM 734 N N . GLU A 1 90 ? 10.221 -2.634 -24.403 1.00 84.00 90 GLU A N 1
ATOM 735 C CA . GLU A 1 90 ? 9.603 -1.540 -25.166 1.00 84.00 90 GLU A CA 1
ATOM 736 C C . GLU A 1 90 ? 10.284 -0.176 -24.959 1.00 84.00 90 GLU A C 1
ATOM 738 O O . GLU A 1 90 ? 9.961 0.796 -25.644 1.00 84.00 90 GLU A O 1
ATOM 743 N N . MET A 1 91 ? 11.219 -0.049 -24.006 1.00 84.44 91 MET A N 1
ATOM 744 C CA . MET A 1 91 ? 11.711 1.274 -23.606 1.00 84.44 91 MET A CA 1
ATOM 745 C C . MET A 1 91 ? 12.554 1.959 -24.671 1.00 84.44 91 MET A C 1
ATOM 747 O O . MET A 1 91 ? 12.799 3.152 -24.545 1.00 84.44 91 MET A O 1
ATOM 751 N N . LYS A 1 92 ? 13.071 1.247 -25.668 1.00 84.25 92 LYS A N 1
ATOM 752 C CA . LYS A 1 92 ? 13.902 1.848 -26.709 1.00 84.25 92 LYS A CA 1
ATOM 753 C C . LYS A 1 92 ? 13.018 2.215 -27.893 1.00 84.25 92 LYS A C 1
ATOM 755 O O . LYS A 1 92 ? 12.468 1.337 -28.540 1.00 84.25 92 LYS A O 1
ATOM 760 N N . ILE A 1 93 ? 12.891 3.513 -28.160 1.00 81.31 93 ILE A N 1
ATOM 761 C CA . ILE A 1 93 ? 12.038 4.027 -29.239 1.00 81.31 93 ILE A CA 1
ATOM 762 C C . ILE A 1 93 ? 12.866 4.212 -30.514 1.00 81.31 93 ILE A C 1
ATOM 764 O O . ILE A 1 93 ? 12.434 3.817 -31.591 1.00 81.31 93 ILE A O 1
ATOM 768 N N . THR A 1 94 ? 14.073 4.779 -30.406 1.00 72.56 94 THR A N 1
ATOM 769 C CA . THR A 1 94 ? 14.977 4.969 -31.553 1.00 72.56 94 THR A CA 1
ATOM 770 C C . THR A 1 94 ? 16.429 4.619 -31.229 1.00 72.56 94 THR A C 1
ATOM 772 O O . THR A 1 94 ? 16.887 4.742 -30.089 1.00 72.56 94 THR A O 1
ATOM 775 N N . GLY A 1 95 ? 17.172 4.235 -32.271 1.00 62.34 95 GLY A N 1
ATOM 776 C CA . GLY A 1 95 ? 18.620 4.005 -32.257 1.00 62.34 95 GLY A CA 1
ATOM 777 C C . GLY A 1 95 ? 19.021 2.539 -32.455 1.00 62.34 95 GLY A C 1
ATOM 778 O O . GLY A 1 95 ? 18.305 1.631 -32.040 1.00 62.34 95 GLY A O 1
ATOM 779 N N . GLY A 1 96 ? 20.176 2.318 -33.093 1.00 61.09 96 GLY A N 1
ATOM 780 C CA . GLY A 1 96 ? 20.765 0.985 -33.308 1.00 61.09 96 GLY A CA 1
ATOM 781 C C . GLY A 1 96 ? 21.295 0.364 -32.012 1.00 61.09 96 GLY A C 1
ATOM 782 O O . GLY A 1 96 ? 21.185 0.974 -30.955 1.00 61.09 96 GLY A O 1
ATOM 783 N N . GLU A 1 97 ? 21.870 -0.840 -32.054 1.00 64.12 97 GLU A N 1
ATOM 784 C CA . GLU A 1 97 ? 22.301 -1.605 -30.863 1.00 64.12 97 GLU A CA 1
ATOM 785 C C . GLU A 1 97 ? 23.147 -0.793 -29.865 1.00 64.12 97 GLU A C 1
ATOM 787 O O . GLU A 1 97 ? 22.945 -0.894 -28.652 1.00 64.12 97 GLU A O 1
ATOM 792 N N . ASN A 1 98 ? 23.994 0.109 -30.366 1.00 63.88 98 ASN A N 1
ATOM 793 C CA . ASN A 1 98 ? 24.785 1.022 -29.549 1.00 63.88 98 ASN A CA 1
ATOM 794 C C . ASN A 1 98 ? 23.987 2.258 -29.111 1.00 63.88 98 ASN A C 1
ATOM 796 O O . ASN A 1 98 ? 23.530 3.054 -29.929 1.00 63.88 98 ASN A O 1
ATOM 800 N N . ASN A 1 99 ? 23.886 2.457 -27.794 1.00 65.88 99 ASN A N 1
ATOM 801 C CA . ASN A 1 99 ? 23.257 3.646 -27.223 1.00 65.88 99 ASN A CA 1
ATOM 802 C C . ASN A 1 99 ? 24.151 4.876 -27.450 1.00 65.88 99 ASN A C 1
ATOM 804 O O . ASN A 1 99 ? 25.202 5.001 -26.822 1.00 65.88 99 ASN A O 1
ATOM 808 N N . ASN A 1 100 ? 23.725 5.794 -28.314 1.00 66.62 100 ASN A N 1
ATOM 809 C CA . ASN A 1 100 ? 24.392 7.071 -28.569 1.00 66.62 100 ASN A CA 1
ATOM 810 C C . ASN A 1 100 ? 23.454 8.252 -28.241 1.00 66.62 100 ASN A C 1
ATOM 812 O O . ASN A 1 100 ? 22.336 8.067 -27.758 1.00 66.62 100 ASN A O 1
ATOM 816 N N . GLY A 1 101 ? 23.915 9.483 -28.478 1.00 61.25 101 GLY A N 1
ATOM 817 C CA . GLY A 1 101 ? 23.146 10.697 -28.179 1.00 61.25 101 GLY A CA 1
ATOM 818 C C . GLY A 1 101 ? 21.837 10.860 -28.968 1.00 61.25 101 GLY A C 1
ATOM 819 O O . GLY A 1 101 ? 21.005 11.659 -28.552 1.00 61.25 101 GLY A O 1
ATOM 820 N N . SER A 1 102 ? 21.628 10.113 -30.061 1.00 66.94 102 SER A N 1
ATOM 821 C CA . SER A 1 102 ? 20.391 10.146 -30.858 1.00 66.94 102 SER A CA 1
ATOM 822 C C . SER A 1 102 ? 19.376 9.061 -30.472 1.00 66.94 102 SER A C 1
ATOM 824 O O . SER A 1 102 ? 18.280 9.011 -31.038 1.00 66.94 102 SER A O 1
ATOM 826 N N . CYS A 1 103 ? 19.693 8.218 -29.482 1.00 77.50 103 CYS A N 1
ATOM 827 C CA . CYS A 1 103 ? 18.747 7.260 -28.923 1.00 77.50 103 CYS A CA 1
ATOM 828 C C . CYS A 1 103 ? 17.666 7.954 -28.091 1.00 77.50 103 CYS A C 1
ATOM 830 O O . CYS A 1 103 ? 17.960 8.692 -27.146 1.00 77.50 103 CYS A O 1
ATOM 832 N N . SER A 1 104 ? 16.406 7.644 -28.386 1.00 82.38 104 SER A N 1
ATOM 833 C CA . SER A 1 104 ? 15.267 8.051 -27.567 1.00 82.38 104 SER A CA 1
ATOM 834 C C . SER A 1 104 ? 14.677 6.855 -26.831 1.00 82.38 104 SER A C 1
ATOM 836 O O . SER A 1 104 ? 14.648 5.729 -27.340 1.00 82.38 104 SER A O 1
ATOM 838 N N . PHE A 1 105 ? 14.216 7.107 -25.607 1.00 85.12 105 PHE A N 1
ATOM 839 C CA . PHE A 1 105 ? 13.681 6.077 -24.733 1.00 85.12 105 PHE A CA 1
ATOM 840 C C . PHE A 1 105 ? 12.286 6.451 -24.231 1.00 85.12 105 PHE A C 1
ATOM 842 O O . PHE A 1 105 ? 11.978 7.618 -23.980 1.00 85.12 105 PHE A O 1
ATOM 849 N N . LEU A 1 106 ? 11.439 5.450 -24.025 1.00 85.38 106 LEU A N 1
ATOM 850 C CA . LEU A 1 106 ? 10.166 5.591 -23.346 1.00 85.38 106 LEU A CA 1
ATOM 851 C C . LEU A 1 106 ? 10.423 5.974 -21.893 1.00 85.38 106 LEU A C 1
ATOM 853 O O . LEU A 1 106 ? 11.088 5.266 -21.126 1.00 85.38 106 LEU A O 1
ATOM 857 N N . THR A 1 107 ? 9.863 7.105 -21.485 1.00 86.94 107 THR A N 1
ATOM 858 C CA . THR A 1 107 ? 9.915 7.499 -20.081 1.00 86.94 107 THR A CA 1
ATOM 859 C C . THR A 1 107 ? 9.019 6.583 -19.250 1.00 86.94 107 THR A C 1
ATOM 861 O O . THR A 1 107 ? 7.935 6.187 -19.682 1.00 86.94 107 THR A O 1
ATOM 864 N N . LEU A 1 108 ? 9.423 6.304 -18.008 1.00 87.94 108 LEU A N 1
ATOM 865 C CA . LEU A 1 108 ? 8.583 5.546 -17.077 1.00 87.94 108 LEU A CA 1
ATOM 866 C C . LEU A 1 108 ? 7.218 6.220 -16.839 1.00 87.94 108 LEU A C 1
ATOM 868 O O . LEU A 1 108 ? 6.233 5.544 -16.561 1.00 87.94 108 LEU A O 1
ATOM 872 N N . LYS A 1 109 ? 7.143 7.551 -16.972 1.00 88.56 109 LYS A N 1
ATOM 873 C CA . LYS A 1 109 ? 5.889 8.307 -16.861 1.00 88.56 109 LYS A CA 1
ATOM 874 C C . LYS A 1 109 ? 4.923 7.968 -18.001 1.00 88.56 109 LYS A C 1
ATOM 876 O O . LYS A 1 109 ? 3.755 7.717 -17.729 1.00 88.56 109 LYS A O 1
ATOM 881 N N . ASN A 1 110 ? 5.418 7.904 -19.238 1.00 87.69 110 ASN A N 1
ATOM 882 C CA . ASN A 1 110 ? 4.610 7.532 -20.404 1.00 87.69 110 ASN A CA 1
ATOM 883 C C . ASN A 1 110 ? 4.197 6.055 -20.348 1.00 87.69 110 ASN A C 1
ATOM 885 O O . ASN A 1 110 ? 3.055 5.713 -20.644 1.00 87.69 110 ASN A O 1
ATOM 889 N N . TYR A 1 111 ? 5.099 5.182 -19.898 1.00 88.56 111 TYR A N 1
ATOM 890 C CA . TYR A 1 111 ? 4.756 3.786 -19.640 1.00 88.56 111 TYR A CA 1
ATOM 891 C C . TYR A 1 111 ? 3.637 3.670 -18.593 1.00 88.56 111 TYR A C 1
ATOM 893 O O . TYR A 1 111 ? 2.632 3.000 -18.819 1.00 88.56 111 TYR A O 1
ATOM 901 N N . HIS A 1 112 ? 3.753 4.399 -17.477 1.00 89.38 112 HIS A N 1
ATOM 902 C CA . HIS A 1 112 ? 2.754 4.414 -16.406 1.00 89.38 112 HIS A CA 1
ATOM 903 C C . HIS A 1 112 ? 1.370 4.884 -16.871 1.00 89.38 112 HIS A C 1
ATOM 905 O O . HIS A 1 112 ? 0.377 4.280 -16.463 1.00 89.38 112 HIS A O 1
ATOM 911 N N . SER A 1 113 ? 1.279 5.891 -17.748 1.00 85.88 113 SER A N 1
ATOM 912 C CA . SER A 1 113 ? -0.014 6.298 -18.319 1.00 85.88 113 SER A CA 1
ATOM 913 C C . SER A 1 113 ? -0.665 5.178 -19.132 1.00 85.88 113 SER A C 1
ATOM 915 O O . SER A 1 113 ? -1.862 4.938 -18.987 1.00 85.88 113 SER A O 1
ATOM 917 N N . CYS A 1 114 ? 0.123 4.416 -19.896 1.00 83.69 114 CYS A N 1
ATOM 918 C CA . CYS A 1 114 ? -0.387 3.293 -20.683 1.00 83.69 114 CYS A CA 1
ATOM 919 C C . CYS A 1 114 ? -0.794 2.086 -19.825 1.00 83.69 114 CYS A C 1
ATOM 921 O O . CYS A 1 114 ? -1.679 1.336 -20.225 1.00 83.69 114 CYS A O 1
ATOM 923 N N . LEU A 1 115 ? -0.204 1.894 -18.639 1.00 82.44 115 LEU A N 1
ATOM 924 C CA . LEU A 1 115 ? -0.524 0.757 -17.764 1.00 82.44 115 LEU A CA 1
ATOM 925 C C . LEU A 1 115 ? -1.983 0.724 -17.316 1.00 82.44 115 LEU A C 1
ATOM 927 O O . LEU A 1 115 ? -2.579 -0.351 -17.220 1.00 82.44 115 LEU A O 1
ATOM 931 N N . LYS A 1 116 ? -2.563 1.895 -17.047 1.00 73.19 116 LYS A N 1
ATOM 932 C CA . LYS A 1 116 ? -3.967 1.990 -16.646 1.00 73.19 116 LYS A CA 1
ATOM 933 C C . LYS A 1 116 ? -4.900 1.705 -17.821 1.00 73.19 116 LYS A C 1
ATOM 935 O O . LYS A 1 116 ? -5.883 0.995 -17.639 1.00 73.19 116 LYS A O 1
ATOM 940 N N . GLU A 1 117 ? -4.591 2.262 -18.988 1.00 74.44 117 GLU A N 1
ATOM 941 C CA . GLU A 1 117 ? -5.452 2.201 -20.173 1.00 74.44 117 GLU A CA 1
ATOM 942 C C . GLU A 1 117 ? -5.383 0.850 -20.888 1.00 74.44 117 GLU A C 1
ATOM 944 O O . GLU A 1 117 ? -6.420 0.297 -21.235 1.00 74.44 117 GLU A O 1
ATOM 949 N N . LYS A 1 118 ? -4.182 0.287 -21.066 1.00 70.38 118 LYS A N 1
ATOM 950 C CA . LYS A 1 118 ? -3.977 -0.957 -21.824 1.00 70.38 118 LYS A CA 1
ATOM 951 C C . LYS A 1 118 ? -4.102 -2.221 -20.979 1.00 70.38 118 LYS A C 1
ATOM 953 O O . LYS A 1 118 ? -4.557 -3.242 -21.475 1.00 70.38 118 LYS A O 1
ATOM 958 N N . PHE A 1 119 ? -3.686 -2.162 -19.715 1.00 71.19 119 PHE A N 1
ATOM 959 C CA . PHE A 1 119 ? -3.520 -3.358 -18.883 1.00 71.19 119 PHE A CA 1
ATOM 960 C C . PHE A 1 119 ? -4.366 -3.335 -17.599 1.00 71.19 119 PHE A C 1
ATOM 962 O O . PHE A 1 119 ? -4.327 -4.277 -16.810 1.00 71.19 119 PHE A O 1
ATOM 969 N N . GLY A 1 120 ? -5.123 -2.259 -17.352 1.00 75.69 120 GLY A N 1
ATOM 970 C CA . GLY A 1 120 ? -6.011 -2.136 -16.192 1.00 75.69 120 GLY A CA 1
ATOM 971 C C . GLY A 1 120 ? -5.304 -1.985 -14.838 1.00 75.69 120 GLY A C 1
ATOM 972 O O . GLY A 1 120 ? -5.969 -1.986 -13.797 1.00 75.69 120 GLY A O 1
ATOM 973 N N . TYR A 1 121 ? -3.976 -1.820 -14.813 1.00 80.19 121 TYR A N 1
ATOM 974 C CA . TYR A 1 121 ? -3.214 -1.686 -13.572 1.00 80.19 121 TYR A CA 1
ATOM 975 C C . TYR A 1 121 ? -3.460 -0.323 -12.910 1.00 80.19 121 TYR A C 1
ATOM 977 O O . TYR A 1 121 ? -3.231 0.739 -13.485 1.00 80.19 121 TYR A O 1
ATOM 985 N N . LYS A 1 122 ? -3.873 -0.344 -11.639 1.00 81.44 122 LYS A N 1
ATOM 986 C CA . LYS A 1 122 ? -4.118 0.842 -10.793 1.00 81.44 122 LYS A CA 1
ATOM 987 C C . LYS A 1 122 ? -2.988 1.070 -9.787 1.00 81.44 122 LYS A C 1
ATOM 989 O O . LYS A 1 122 ? -3.230 1.299 -8.605 1.00 81.44 122 LYS A O 1
ATOM 994 N N . ILE A 1 123 ? -1.740 0.940 -10.229 1.00 84.31 123 ILE A N 1
ATOM 995 C CA . ILE A 1 123 ? -0.563 1.247 -9.407 1.00 84.31 123 ILE A CA 1
ATOM 996 C C . ILE A 1 123 ? -0.250 2.745 -9.482 1.00 84.31 123 ILE A C 1
ATOM 998 O O . ILE A 1 123 ? -0.341 3.350 -10.548 1.00 84.31 123 ILE A O 1
ATOM 1002 N N . SER A 1 124 ? 0.121 3.374 -8.365 1.00 86.75 124 SER A N 1
ATOM 1003 C CA . SER A 1 124 ? 0.599 4.761 -8.399 1.00 86.75 124 SER A CA 1
ATOM 1004 C C . SER A 1 124 ? 2.010 4.834 -8.986 1.00 86.75 124 SER A C 1
ATOM 1006 O O . SER A 1 124 ? 2.826 3.945 -8.745 1.00 86.75 124 SER A O 1
ATOM 1008 N N . TYR A 1 125 ? 2.326 5.918 -9.703 1.00 87.94 125 TYR A N 1
ATOM 1009 C CA . TYR A 1 125 ? 3.641 6.114 -10.328 1.00 87.94 125 TYR A CA 1
ATOM 1010 C C . TYR A 1 125 ? 4.796 5.935 -9.331 1.00 87.94 125 TYR A C 1
ATOM 1012 O O . TYR A 1 125 ? 5.725 5.176 -9.583 1.00 87.94 125 TYR A O 1
ATOM 1020 N N . SER A 1 126 ? 4.711 6.574 -8.156 1.00 87.69 126 SER A N 1
ATOM 1021 C CA . SER A 1 126 ? 5.767 6.479 -7.138 1.00 87.69 126 SER A CA 1
ATOM 1022 C C . SER A 1 126 ? 5.950 5.054 -6.612 1.00 87.69 12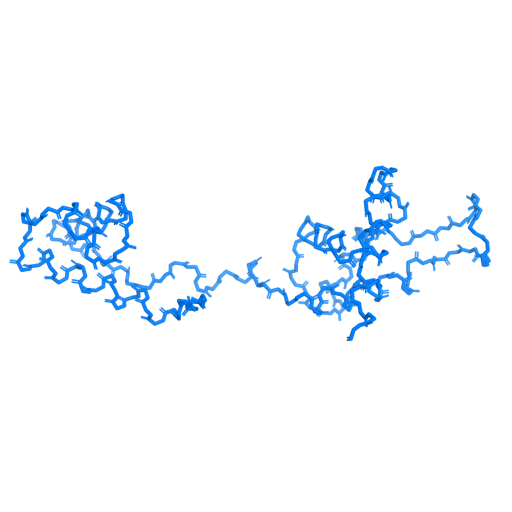6 SER A C 1
ATOM 1024 O O . SER A 1 126 ? 7.073 4.651 -6.313 1.00 87.69 126 SER A O 1
ATOM 1026 N N . ASN A 1 127 ? 4.865 4.285 -6.486 1.00 88.31 127 ASN A N 1
ATOM 1027 C CA . ASN A 1 127 ? 4.957 2.902 -6.033 1.00 88.31 127 ASN A CA 1
ATOM 1028 C C . ASN A 1 127 ? 5.523 1.996 -7.133 1.00 88.31 127 ASN A C 1
ATOM 1030 O O . ASN A 1 127 ? 6.350 1.139 -6.839 1.00 88.31 127 ASN A O 1
ATOM 1034 N N . LEU A 1 128 ? 5.129 2.218 -8.389 1.00 89.94 128 LEU A N 1
ATOM 1035 C CA . LEU A 1 128 ? 5.696 1.519 -9.538 1.00 89.94 128 LEU A CA 1
ATOM 1036 C C . LEU A 1 128 ? 7.205 1.764 -9.636 1.00 89.94 128 LEU A C 1
ATOM 1038 O O . LEU A 1 128 ? 7.959 0.803 -9.619 1.00 89.94 128 LEU A O 1
ATOM 1042 N N . ASP A 1 129 ? 7.645 3.024 -9.649 1.00 90.56 129 ASP A N 1
ATOM 1043 C CA . ASP A 1 129 ? 9.062 3.404 -9.747 1.00 90.56 129 ASP A CA 1
ATOM 1044 C C . ASP A 1 129 ? 9.898 2.769 -8.627 1.00 90.56 129 ASP A C 1
ATOM 1046 O O . ASP A 1 129 ? 10.870 2.059 -8.880 1.00 90.56 129 ASP A O 1
ATOM 1050 N N . LYS A 1 130 ? 9.451 2.903 -7.371 1.00 90.69 130 LYS A N 1
ATOM 1051 C CA . LYS A 1 130 ? 10.129 2.286 -6.221 1.00 90.69 130 LYS A CA 1
ATOM 1052 C C . LYS A 1 130 ? 10.234 0.768 -6.337 1.00 90.69 130 LYS A C 1
ATOM 1054 O O . LYS A 1 130 ? 11.256 0.203 -5.955 1.00 90.69 130 LYS A O 1
ATOM 1059 N N . ARG A 1 131 ? 9.174 0.090 -6.786 1.00 90.88 131 ARG A N 1
ATOM 1060 C CA . ARG A 1 131 ? 9.163 -1.377 -6.857 1.00 90.88 131 ARG A CA 1
ATOM 1061 C C . ARG A 1 131 ? 9.917 -1.902 -8.071 1.00 90.88 131 ARG A C 1
ATOM 1063 O O . ARG A 1 131 ? 10.604 -2.902 -7.926 1.00 90.88 131 ARG A O 1
ATOM 1070 N N . LEU A 1 132 ? 9.872 -1.206 -9.203 1.00 91.38 132 LEU A N 1
ATOM 1071 C CA . LEU A 1 132 ? 10.713 -1.507 -10.356 1.00 91.38 132 LEU A CA 1
ATOM 1072 C C . LEU A 1 132 ? 12.192 -1.411 -9.981 1.00 91.38 132 LEU A C 1
ATOM 1074 O O . LEU A 1 132 ? 12.919 -2.368 -10.214 1.00 91.38 132 LEU A O 1
ATOM 1078 N N . ILE A 1 133 ? 12.617 -0.345 -9.292 1.00 92.00 133 ILE A N 1
ATOM 1079 C CA . ILE A 1 133 ? 14.008 -0.196 -8.826 1.00 92.00 133 ILE A CA 1
ATOM 1080 C C . ILE A 1 133 ? 14.433 -1.387 -7.962 1.00 92.00 133 ILE A C 1
ATOM 1082 O O . ILE A 1 133 ? 15.512 -1.937 -8.174 1.00 92.00 133 ILE A O 1
ATOM 1086 N N . LYS A 1 134 ? 13.570 -1.833 -7.039 1.00 89.81 134 LYS A N 1
ATOM 1087 C CA . LYS A 1 134 ? 13.821 -3.019 -6.202 1.00 89.81 134 LYS A CA 1
ATOM 1088 C C . LYS A 1 134 ? 13.938 -4.320 -6.992 1.00 89.81 134 LYS A C 1
ATOM 1090 O O . LYS A 1 134 ? 14.668 -5.203 -6.566 1.00 89.81 134 LYS A O 1
ATOM 1095 N N . GLN A 1 135 ? 13.235 -4.432 -8.114 1.00 89.06 135 GLN A N 1
ATOM 1096 C CA . GLN A 1 135 ? 13.348 -5.566 -9.033 1.00 89.06 135 GLN A CA 1
ATOM 1097 C C . GLN A 1 135 ? 14.507 -5.404 -10.029 1.00 89.06 135 GLN A C 1
ATOM 1099 O O . GLN A 1 135 ? 14.751 -6.277 -10.853 1.00 89.06 135 GLN A O 1
ATOM 1104 N N . GLY A 1 136 ? 15.251 -4.297 -9.953 1.00 90.75 136 GLY A N 1
ATOM 1105 C CA . GLY A 1 136 ? 16.353 -4.010 -10.856 1.00 90.75 136 GLY A CA 1
ATOM 1106 C C . GLY A 1 136 ? 15.914 -3.365 -12.172 1.00 90.75 136 GLY A C 1
ATOM 1107 O O . GLY A 1 136 ? 16.618 -3.483 -13.160 1.00 90.75 136 GLY A O 1
ATOM 1108 N N . PHE A 1 137 ? 14.805 -2.640 -12.240 1.00 91.25 137 PHE A N 1
ATOM 1109 C CA . PHE A 1 137 ? 14.396 -1.878 -13.427 1.00 91.25 137 PHE A CA 1
ATOM 1110 C C . PHE A 1 137 ? 14.384 -0.378 -13.131 1.00 91.25 137 PHE A C 1
ATOM 1112 O O . PHE A 1 137 ? 13.986 0.053 -12.053 1.00 91.25 137 PHE A O 1
ATOM 1119 N N . ALA A 1 138 ? 14.819 0.443 -14.085 1.00 90.25 138 ALA A N 1
ATOM 1120 C CA . ALA A 1 138 ? 14.731 1.895 -13.967 1.00 90.25 138 ALA A CA 1
ATOM 1121 C C . ALA A 1 138 ? 14.656 2.574 -15.331 1.00 90.25 138 ALA A C 1
ATOM 1123 O O . ALA A 1 138 ? 15.140 2.051 -16.332 1.00 90.25 138 ALA A O 1
ATOM 1124 N N . SER A 1 139 ? 14.103 3.787 -15.333 1.00 87.12 139 SER A N 1
ATOM 1125 C CA . SER A 1 139 ? 14.077 4.656 -16.509 1.00 87.12 139 SER A CA 1
ATOM 1126 C C . SER A 1 139 ? 15.481 4.977 -17.020 1.00 87.12 139 SER A C 1
ATOM 1128 O O . SER A 1 139 ? 16.380 5.285 -16.230 1.00 87.12 139 SER A O 1
ATOM 1130 N N . ALA A 1 140 ? 15.652 5.023 -18.343 1.00 83.06 140 ALA A N 1
ATOM 1131 C CA . ALA A 1 140 ? 16.889 5.486 -18.980 1.00 83.06 140 ALA A CA 1
ATOM 1132 C C . ALA A 1 140 ? 17.301 6.898 -18.503 1.00 83.06 140 ALA A C 1
ATOM 1134 O O . ALA A 1 140 ? 18.489 7.185 -18.311 1.00 83.06 140 ALA A O 1
ATOM 1135 N N . TYR A 1 141 ? 16.307 7.743 -18.208 1.00 85.06 141 TYR A N 1
ATOM 1136 C CA . TYR A 1 141 ? 16.471 9.125 -17.747 1.00 85.06 141 TYR A CA 1
ATOM 1137 C C . TYR A 1 141 ? 16.623 9.273 -16.223 1.00 85.06 141 TYR A C 1
ATOM 1139 O O . TYR A 1 141 ? 16.650 10.392 -15.713 1.00 85.06 141 TYR A O 1
ATOM 1147 N N . CYS A 1 142 ? 16.707 8.179 -15.457 1.00 86.38 142 CYS A N 1
ATOM 1148 C CA . CYS A 1 142 ? 16.888 8.281 -14.009 1.00 86.38 142 CYS A CA 1
ATOM 1149 C C . CYS A 1 142 ? 18.293 8.791 -13.623 1.00 86.38 142 CYS A C 1
ATOM 1151 O O . CYS A 1 142 ? 19.252 8.768 -14.404 1.00 86.38 142 CYS A O 1
ATOM 1153 N N . LYS A 1 143 ? 18.433 9.255 -12.374 1.00 91.19 143 LYS A N 1
ATOM 1154 C CA . LYS A 1 143 ? 19.703 9.781 -11.850 1.00 91.19 143 LYS A CA 1
ATOM 1155 C C . LYS A 1 143 ? 20.801 8.711 -11.898 1.00 91.19 143 LYS A C 1
ATOM 1157 O O . LYS A 1 143 ? 20.564 7.530 -11.649 1.00 91.19 143 LYS A O 1
ATOM 1162 N N . ARG A 1 144 ? 22.058 9.137 -12.092 1.00 88.75 144 ARG A N 1
ATOM 1163 C CA . ARG A 1 144 ? 23.234 8.238 -12.115 1.00 88.75 144 ARG A CA 1
ATOM 1164 C C . ARG A 1 144 ? 23.330 7.333 -10.878 1.00 88.75 144 ARG A C 1
ATOM 1166 O O . ARG A 1 144 ? 23.759 6.191 -11.016 1.00 88.75 144 ARG A O 1
ATOM 1173 N N . LYS A 1 145 ? 22.938 7.826 -9.694 1.00 91.88 145 LYS A N 1
ATOM 1174 C CA . LYS A 1 145 ? 22.903 7.037 -8.448 1.00 91.88 145 LYS A CA 1
ATOM 1175 C C . LYS A 1 145 ? 21.938 5.849 -8.562 1.00 91.88 145 LYS A C 1
ATOM 1177 O O . LYS A 1 145 ? 22.371 4.721 -8.361 1.00 91.88 145 LYS A O 1
ATOM 1182 N N . THR A 1 146 ? 20.704 6.092 -8.999 1.00 89.12 146 THR A N 1
ATOM 1183 C CA . THR A 1 146 ? 19.680 5.058 -9.222 1.00 89.12 146 THR A CA 1
ATOM 1184 C C . THR A 1 146 ? 20.135 4.019 -10.247 1.00 89.12 146 THR A C 1
ATOM 1186 O O . THR A 1 146 ? 20.014 2.825 -10.004 1.00 89.12 146 THR A O 1
ATOM 1189 N N . ARG A 1 147 ? 20.774 4.442 -11.350 1.00 88.81 147 ARG A N 1
ATOM 1190 C CA . ARG A 1 147 ? 21.346 3.500 -12.335 1.00 88.81 147 ARG A CA 1
ATOM 1191 C C . ARG A 1 147 ? 22.398 2.569 -11.727 1.00 88.81 147 ARG A C 1
ATOM 1193 O O . ARG A 1 147 ? 22.441 1.392 -12.066 1.00 88.81 147 ARG A O 1
ATOM 1200 N N . LYS A 1 148 ? 23.266 3.089 -10.852 1.00 90.38 148 LYS A N 1
ATOM 1201 C CA . LYS A 1 148 ? 24.281 2.274 -10.163 1.00 90.38 148 LYS A CA 1
ATOM 1202 C C . LYS A 1 148 ? 23.644 1.284 -9.189 1.00 90.38 148 LYS A C 1
ATOM 1204 O O . LYS A 1 148 ? 24.097 0.150 -9.117 1.00 90.38 148 LYS A O 1
ATOM 1209 N N . GLU A 1 149 ? 22.627 1.716 -8.452 1.00 91.69 149 GLU A N 1
ATOM 1210 C CA . GLU A 1 149 ? 21.881 0.876 -7.510 1.00 91.69 149 GLU A CA 1
ATOM 1211 C C . GLU A 1 149 ? 21.193 -0.287 -8.228 1.00 91.69 149 GLU A C 1
ATOM 1213 O O . GLU A 1 149 ? 21.438 -1.443 -7.899 1.00 91.69 149 GLU A O 1
ATOM 1218 N N . VAL A 1 150 ? 20.449 0.007 -9.294 1.00 91.44 150 VAL A N 1
ATOM 1219 C CA . VAL A 1 150 ? 19.777 -1.005 -10.116 1.00 91.44 150 VAL A CA 1
ATOM 1220 C C . VAL A 1 150 ? 20.754 -2.026 -10.700 1.00 91.44 150 VAL A C 1
ATOM 1222 O O . VAL A 1 150 ? 20.472 -3.219 -10.670 1.00 91.44 150 VAL A O 1
ATOM 1225 N N . LYS A 1 151 ? 21.930 -1.593 -11.176 1.00 89.56 151 LYS A N 1
ATOM 1226 C CA . LYS A 1 151 ? 22.968 -2.521 -11.659 1.00 89.56 151 LYS A CA 1
ATOM 1227 C C . LYS A 1 151 ? 23.445 -3.495 -10.579 1.00 89.56 151 LYS A C 1
ATOM 1229 O O . LYS A 1 151 ? 23.679 -4.656 -10.888 1.00 89.56 151 LYS A O 1
ATOM 1234 N N . LYS A 1 152 ? 23.590 -3.037 -9.330 1.00 91.56 152 LYS A N 1
ATOM 1235 C CA . LYS A 1 152 ? 23.965 -3.912 -8.207 1.00 91.56 152 LYS A CA 1
ATOM 1236 C C . LYS A 1 152 ? 22.864 -4.926 -7.906 1.00 91.56 152 LYS A C 1
ATOM 1238 O O . LYS A 1 152 ? 23.170 -6.098 -7.753 1.00 91.56 152 LYS A O 1
ATOM 1243 N N . ILE A 1 153 ? 21.611 -4.471 -7.879 1.00 90.12 153 ILE A N 1
ATOM 1244 C CA . ILE A 1 153 ? 20.443 -5.324 -7.630 1.00 90.12 153 ILE A CA 1
ATOM 1245 C C . ILE A 1 153 ? 20.320 -6.405 -8.709 1.00 90.12 153 ILE A C 1
ATOM 1247 O O . ILE A 1 153 ? 20.153 -7.568 -8.372 1.00 90.12 153 ILE A O 1
ATOM 1251 N N . ARG A 1 154 ? 20.464 -6.056 -9.997 1.00 86.75 154 ARG A N 1
ATOM 1252 C CA . ARG A 1 154 ? 20.450 -7.045 -11.093 1.00 86.75 154 ARG A CA 1
ATOM 1253 C C . ARG A 1 154 ? 21.502 -8.122 -10.905 1.00 86.75 154 ARG A C 1
ATOM 1255 O O . ARG A 1 154 ? 21.162 -9.295 -10.925 1.00 86.75 154 ARG A O 1
ATOM 1262 N N . LYS A 1 155 ? 22.745 -7.707 -10.651 1.00 87.56 155 LYS A N 1
ATOM 1263 C CA . LYS A 1 155 ? 23.857 -8.631 -10.435 1.00 87.56 155 LYS A CA 1
ATOM 1264 C C . LYS A 1 155 ? 23.582 -9.580 -9.262 1.00 87.56 155 LYS A C 1
ATOM 1266 O O . LYS A 1 155 ? 23.758 -10.780 -9.399 1.00 87.56 155 LYS A O 1
ATOM 1271 N N . GLN A 1 156 ? 23.069 -9.056 -8.148 1.00 86.38 156 GLN A N 1
ATOM 1272 C CA . GLN A 1 156 ? 22.674 -9.871 -6.995 1.00 86.38 156 GLN A CA 1
ATOM 1273 C C . GLN A 1 156 ? 21.533 -10.840 -7.326 1.00 86.38 156 GLN A C 1
ATOM 1275 O O . GLN A 1 156 ? 21.572 -11.996 -6.916 1.00 86.38 156 GLN A O 1
ATOM 1280 N N . ASN A 1 157 ? 20.524 -10.391 -8.074 1.00 81.31 157 ASN A N 1
ATOM 1281 C CA . ASN A 1 157 ? 19.391 -11.226 -8.471 1.00 81.31 157 ASN A CA 1
ATOM 1282 C C . ASN A 1 157 ? 19.813 -12.339 -9.444 1.00 81.31 157 ASN A C 1
ATOM 1284 O O . ASN A 1 157 ? 19.285 -13.442 -9.358 1.00 81.31 157 ASN A O 1
ATOM 1288 N N . GLU A 1 158 ? 20.752 -12.066 -10.350 1.00 79.38 158 GLU A N 1
ATOM 1289 C CA . GLU A 1 158 ? 21.357 -13.062 -11.243 1.00 79.38 158 GLU A CA 1
ATOM 1290 C C . GLU A 1 158 ? 22.161 -14.094 -10.446 1.00 79.38 158 GLU A C 1
ATOM 1292 O O . GLU A 1 158 ? 21.938 -15.287 -10.608 1.00 79.38 158 GLU A O 1
ATOM 1297 N N . GLU A 1 159 ? 23.013 -13.651 -9.517 1.00 78.00 159 GLU A N 1
ATOM 1298 C CA . GLU A 1 159 ? 23.794 -14.527 -8.630 1.00 78.00 159 GLU A CA 1
ATOM 1299 C C . GLU A 1 159 ? 22.897 -15.403 -7.736 1.00 78.00 159 GLU A C 1
ATOM 1301 O O . GLU A 1 159 ? 23.212 -16.561 -7.478 1.00 78.00 159 GLU A O 1
ATOM 1306 N N . SER A 1 160 ? 21.746 -14.879 -7.307 1.00 69.25 160 SER A N 1
ATOM 1307 C CA . SER A 1 160 ? 20.783 -15.590 -6.451 1.00 69.25 160 SER A CA 1
ATOM 1308 C C . SER A 1 160 ? 19.914 -16.606 -7.203 1.00 69.25 160 SER A C 1
ATOM 1310 O O . SER A 1 160 ? 19.327 -17.478 -6.571 1.00 69.25 160 SER A O 1
ATOM 1312 N N . LYS A 1 161 ? 19.794 -16.492 -8.534 1.00 59.91 161 LYS A N 1
ATOM 1313 C CA . LYS A 1 161 ? 19.065 -17.447 -9.390 1.00 59.91 161 LYS A CA 1
ATOM 1314 C C . LYS A 1 161 ? 19.901 -18.685 -9.758 1.00 59.91 161 LYS A C 1
ATOM 1316 O O . LYS A 1 161 ? 19.357 -19.596 -10.368 1.00 59.91 161 LYS A O 1
ATOM 1321 N N . ILE A 1 162 ? 21.195 -18.720 -9.419 1.00 47.28 162 ILE A N 1
ATOM 1322 C CA . ILE A 1 162 ? 22.142 -19.804 -9.760 1.00 47.28 162 ILE A CA 1
ATOM 1323 C C . ILE A 1 162 ? 22.170 -20.908 -8.667 1.00 47.28 162 ILE A C 1
ATOM 1325 O O . ILE A 1 162 ? 23.179 -21.575 -8.472 1.00 47.28 162 ILE A O 1
ATOM 1329 N N . ILE A 1 163 ? 21.069 -21.137 -7.939 1.00 37.78 163 ILE A N 1
ATOM 1330 C CA . ILE A 1 163 ? 20.947 -22.245 -6.965 1.00 37.78 163 ILE A CA 1
ATOM 1331 C C . ILE A 1 163 ? 19.766 -23.133 -7.334 1.00 37.78 163 ILE A C 1
ATOM 1333 O O . ILE A 1 163 ? 18.659 -22.575 -7.501 1.00 37.78 163 ILE A O 1
#

Secondary structure (DSSP, 8-state):
------HHHHHHHHHHHHHHHHH-TT--HHHHHHHTT--HHHHHHHHHHHHHHHHH------S-TTTT-GGG----HHHHHHHHHHHHHH-EEE--SS--TT-EE--HHHHHHHHHHHH-----HHHHHHHHHHTT---TTS-HHHHHHHHHHHHHHHHHT--

Foldseek 3Di:
DDDDCDQVNQLVLLVVLLVCCVVPVPDDLVVSCVVSVHDSVVSVVSSVVSVCCVPPVDDDDSGDPPPDPPQPPDDDLVNLLVLQVVQVVQQWDDDDPDDDPPTHTDFLVNSVVVCCVPPVDNYDSVRSQVSSLQSLHHHPPDDPVSPVSSVVNVVVVVVVVPD

Sequence (163 aa):
MFTILDNKSYAEIKKRILDIFAKDPKRSCLSIAKQFNKSVSTIKRYKKEYLDFINTGKEIILSHKNVNNKNAQKYSDETIYNLGEVYQGEMKITGGENNNGSCSFLTLKNYHSCLKEKFGYKISYSNLDKRLIKQGFASAYCKRKTRKEVKKIRKQNEESKII

Radius of gyration: 24.61 Å; chains: 1; bounding box: 50×33×68 Å

pLDDT: mean 80.83, std 15.07, range [24.47, 94.75]